Protein AF-P85144-F1 (afdb_monomer_lite)

Radius of gyration: 9.81 Å; chains: 1; bounding box: 24×16×27 Å

pLDDT: mean 71.74, std 8.23, range [49.28, 82.25]

Secondary structure (DSSP, 8-state):
--PBPTTSB----TT---BSSTT---EEEEETTEEEEEE-

Organism: Ctenus ornatus (NCBI:txid406443)

Foldseek 3Di:
DAAAEFQDADPQDQPPNSYPDPNDGFDFDDDPPDTDPTGD

Sequence (40 aa):
GGCINHGQPCDGDKNDCQCCRDNGYCNCDGIFGLKWNCKC

InterPro domains:
  IPR013605 Spider toxin omega agotoxin/Tx1 family [PF08396] (3-40)

Structure (mmCIF, N/CA/C/O backbone):
data_AF-P85144-F1
#
_entry.id   AF-P85144-F1
#
loop_
_atom_site.group_PDB
_atom_site.id
_atom_site.type_symbol
_atom_site.label_atom_id
_atom_site.label_alt_id
_atom_site.label_comp_id
_atom_site.label_asym_id
_atom_site.label_entity_id
_atom_site.label_seq_id
_atom_site.pdbx_PDB_ins_code
_atom_site.Cartn_x
_atom_site.Cartn_y
_atom_site.Cartn_z
_atom_site.occupancy
_atom_site.B_iso_or_equiv
_atom_site.auth_seq_id
_atom_site.auth_comp_id
_atom_site.auth_asym_id
_atom_site.auth_atom_id
_atom_site.pdbx_PDB_model_num
ATOM 1 N N . GLY A 1 1 ? -6.925 -8.465 16.133 1.00 49.28 1 GLY A N 1
ATOM 2 C CA . GLY A 1 1 ? -6.265 -7.753 15.028 1.00 49.28 1 GLY A CA 1
ATOM 3 C C . GLY A 1 1 ? -7.153 -6.596 14.658 1.00 49.28 1 GLY A C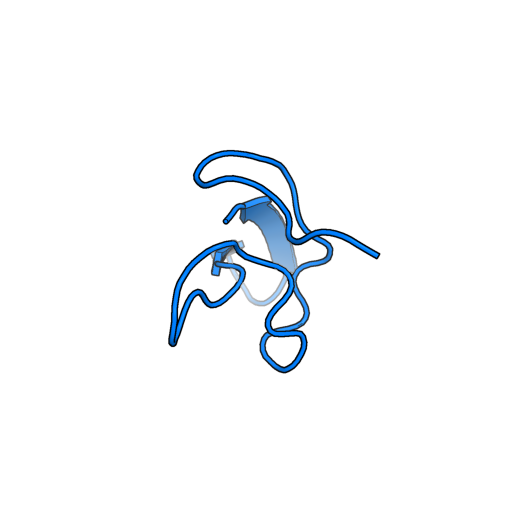 1
ATOM 4 O O . GLY A 1 1 ? -8.323 -6.839 14.402 1.00 49.28 1 GLY A O 1
ATOM 5 N N . GLY A 1 2 ? -6.647 -5.372 14.776 1.00 69.38 2 GLY A N 1
ATOM 6 C CA . GLY A 1 2 ? -7.361 -4.155 14.393 1.00 69.38 2 GLY A CA 1
ATOM 7 C C . GLY A 1 2 ? -6.763 -3.590 13.111 1.00 69.38 2 GLY A C 1
ATOM 8 O O . GLY A 1 2 ? -5.602 -3.853 12.809 1.00 69.38 2 GLY A O 1
ATOM 9 N N . CYS A 1 3 ? -7.569 -2.847 12.369 1.00 78.44 3 CYS A N 1
ATOM 10 C CA . CYS A 1 3 ? -7.155 -2.153 11.162 1.00 78.44 3 CYS A CA 1
ATOM 11 C C . CYS A 1 3 ? -6.258 -0.929 11.483 1.00 78.44 3 CYS A C 1
ATOM 13 O O . CYS A 1 3 ? -6.308 -0.351 12.568 1.00 78.44 3 CYS A O 1
ATOM 15 N N . ILE A 1 4 ? -5.412 -0.551 10.532 1.00 78.56 4 ILE A N 1
ATOM 16 C CA . ILE A 1 4 ? -4.575 0.639 10.452 1.00 78.56 4 ILE A CA 1
ATOM 17 C C . ILE A 1 4 ? -5.465 1.868 10.203 1.00 78.56 4 ILE A C 1
ATOM 19 O O . ILE A 1 4 ? -6.299 1.890 9.299 1.00 78.56 4 ILE A O 1
ATOM 23 N N . ASN A 1 5 ? -5.304 2.920 11.005 1.00 77.88 5 ASN A N 1
ATOM 24 C CA . ASN A 1 5 ? -6.075 4.154 10.835 1.00 77.88 5 ASN A CA 1
ATOM 25 C C . ASN A 1 5 ? -5.668 4.930 9.574 1.00 77.88 5 ASN A C 1
ATOM 27 O O . ASN A 1 5 ? -4.520 4.887 9.144 1.00 77.88 5 ASN A O 1
ATOM 31 N N . HIS A 1 6 ? -6.601 5.713 9.032 1.00 78.56 6 HIS A N 1
ATOM 32 C CA . HIS A 1 6 ? -6.335 6.620 7.913 1.00 78.56 6 HIS A CA 1
ATOM 33 C C . HIS A 1 6 ? -5.149 7.556 8.234 1.00 78.56 6 HIS A C 1
ATOM 35 O O . HIS A 1 6 ? -5.068 8.127 9.3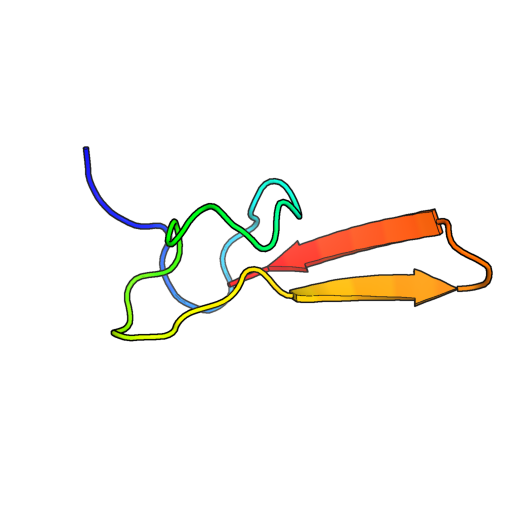24 1.00 78.56 6 HIS A O 1
ATOM 41 N N . GLY A 1 7 ? -4.220 7.710 7.297 1.00 76.88 7 GLY A N 1
ATOM 42 C CA . GLY A 1 7 ? -2.969 8.459 7.423 1.00 76.88 7 GLY A CA 1
ATOM 43 C C . GLY A 1 7 ? -1.808 7.705 8.082 1.00 76.88 7 GLY A C 1
ATOM 44 O O . GLY A 1 7 ? -0.694 8.239 8.110 1.00 76.88 7 GLY A O 1
ATOM 45 N N . GLN A 1 8 ? -2.029 6.505 8.629 1.00 82.25 8 GLN A N 1
ATOM 46 C CA . GLN A 1 8 ? -0.963 5.688 9.211 1.00 82.25 8 GLN A CA 1
ATOM 47 C C . GLN A 1 8 ? -0.246 4.857 8.142 1.00 82.25 8 GLN A C 1
ATOM 49 O O . GLN A 1 8 ? -0.862 4.471 7.145 1.00 82.25 8 GLN A O 1
ATOM 54 N N . PRO A 1 9 ? 1.056 4.583 8.341 1.00 79.56 9 PRO A N 1
ATOM 55 C CA . PRO A 1 9 ? 1.817 3.764 7.417 1.00 79.56 9 PRO A CA 1
ATOM 56 C C . PRO A 1 9 ? 1.241 2.349 7.329 1.00 79.56 9 PRO A C 1
ATOM 58 O O . PRO A 1 9 ?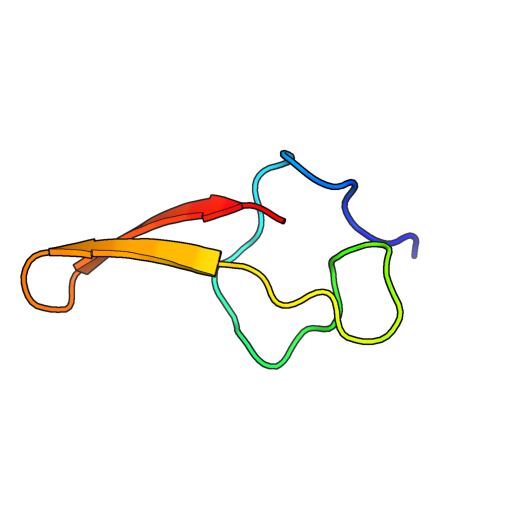 0.864 1.762 8.342 1.00 79.56 9 PRO A O 1
ATOM 61 N N . CYS A 1 10 ? 1.206 1.819 6.113 1.00 80.38 10 CYS A N 1
ATOM 62 C CA . CYS A 1 10 ? 0.796 0.453 5.794 1.00 80.38 10 CYS A CA 1
ATOM 63 C C . CYS A 1 10 ? 1.785 -0.167 4.804 1.00 80.38 10 CYS A C 1
ATOM 65 O O . CYS A 1 10 ? 2.616 0.526 4.216 1.00 80.38 10 CYS A O 1
ATOM 67 N N . ASP A 1 11 ? 1.700 -1.475 4.614 1.00 75.50 11 ASP A N 1
ATOM 68 C CA . ASP A 1 11 ? 2.741 -2.285 3.974 1.00 75.50 11 ASP A CA 1
ATOM 69 C C . ASP A 1 11 ? 2.786 -2.106 2.445 1.00 75.50 11 ASP A C 1
ATOM 71 O O . ASP A 1 11 ? 3.718 -2.546 1.773 1.00 75.50 11 ASP A O 1
ATOM 75 N N . GLY A 1 12 ? 1.777 -1.444 1.878 1.00 67.12 12 GLY A N 1
ATOM 76 C CA . GLY A 1 12 ? 1.644 -1.203 0.443 1.00 67.12 12 GLY A CA 1
ATOM 77 C C . GLY A 1 12 ? 1.004 -2.334 -0.348 1.00 67.12 12 GLY A C 1
ATOM 78 O O . GLY A 1 12 ? 0.950 -2.272 -1.589 1.00 67.12 12 GLY A O 1
ATOM 79 N N . ASP A 1 13 ? 0.519 -3.351 0.359 1.00 67.00 13 ASP A N 1
ATOM 80 C CA . ASP A 1 13 ? -0.179 -4.471 -0.235 1.00 67.00 13 ASP A CA 1
ATOM 81 C C . ASP A 1 13 ? -1.659 -4.127 -0.415 1.00 67.00 13 ASP A C 1
ATOM 83 O O . ASP A 1 13 ? -2.411 -3.931 0.537 1.00 67.00 13 ASP A O 1
ATOM 87 N N . LYS A 1 14 ? -2.075 -3.988 -1.678 1.00 58.19 14 LYS A N 1
ATOM 88 C CA . LYS A 1 14 ? -3.418 -3.503 -2.043 1.00 58.19 14 LYS A CA 1
ATOM 89 C C . LYS A 1 14 ? -4.530 -4.473 -1.640 1.00 58.19 14 LYS A C 1
ATOM 91 O O . LYS A 1 14 ? -5.691 -4.077 -1.624 1.00 58.19 14 LYS A O 1
ATOM 96 N N . ASN A 1 15 ? -4.179 -5.733 -1.387 1.00 58.50 15 ASN A N 1
ATOM 97 C CA . ASN A 1 15 ? -5.133 -6.785 -1.056 1.00 58.50 15 ASN A CA 1
ATOM 98 C C . ASN A 1 15 ? -5.461 -6.847 0.425 1.00 58.50 15 ASN A C 1
ATOM 100 O O . ASN A 1 15 ? -6.483 -7.427 0.791 1.00 58.50 15 ASN A O 1
ATOM 104 N N . ASP A 1 16 ? -4.603 -6.289 1.268 1.00 57.19 16 ASP A N 1
ATOM 105 C CA . ASP A 1 16 ? -4.837 -6.359 2.687 1.00 57.19 16 ASP A CA 1
ATOM 106 C C . ASP A 1 16 ? -5.697 -5.143 3.042 1.00 57.19 16 ASP A C 1
ATOM 108 O O . ASP A 1 16 ? -5.262 -3.993 2.943 1.00 57.19 16 ASP A O 1
ATOM 112 N N . CYS A 1 17 ? -6.968 -5.391 3.380 1.00 59.22 17 CYS A N 1
ATOM 113 C CA . CYS A 1 17 ? -7.904 -4.406 3.940 1.00 59.22 17 CYS A CA 1
ATOM 114 C C . CYS A 1 17 ? -7.445 -3.999 5.348 1.00 59.22 17 CYS A C 1
ATOM 116 O O . CYS A 1 17 ? -8.201 -4.022 6.318 1.00 59.22 17 CYS A O 1
ATOM 118 N N . GLN A 1 18 ? -6.164 -3.669 5.468 1.00 67.75 18 GLN A N 1
ATOM 119 C CA . GLN A 1 18 ? -5.529 -3.246 6.686 1.00 67.75 18 GLN A CA 1
ATOM 120 C C . GLN A 1 18 ? -6.094 -1.909 7.106 1.00 67.75 18 GLN A C 1
ATOM 122 O O . GLN A 1 18 ? -6.164 -1.676 8.294 1.00 67.75 18 GLN A O 1
ATOM 127 N N . CYS A 1 19 ? -6.544 -1.046 6.197 1.00 77.69 19 CYS A N 1
ATOM 128 C CA . CYS A 1 19 ? -7.056 0.266 6.565 1.00 77.69 19 CYS A CA 1
ATOM 129 C C . CYS A 1 19 ? -8.462 0.195 7.177 1.00 77.69 19 CYS A C 1
ATOM 131 O O . CYS A 1 19 ? -9.336 -0.501 6.667 1.00 77.69 19 CYS A O 1
ATOM 133 N N . CYS A 1 20 ? -8.712 0.963 8.242 1.00 75.00 20 CYS A N 1
ATOM 134 C CA . CYS A 1 20 ? -10.012 1.056 8.910 1.00 75.00 20 CYS A CA 1
ATOM 135 C C . CYS A 1 20 ? -11.042 1.806 8.053 1.00 75.00 20 CYS A C 1
ATOM 137 O O . CYS A 1 20 ? -11.392 2.952 8.337 1.00 75.00 20 CYS A O 1
ATOM 139 N N . ARG A 1 21 ? -11.523 1.174 6.982 1.00 68.25 21 ARG A N 1
ATOM 140 C CA . ARG A 1 21 ? -12.708 1.574 6.219 1.00 68.25 21 ARG A CA 1
ATOM 141 C C . ARG A 1 21 ? -13.166 0.391 5.371 1.00 68.25 21 ARG A C 1
ATOM 143 O O . ARG A 1 21 ? -12.322 -0.286 4.791 1.00 68.25 21 ARG A O 1
ATOM 150 N N . ASP A 1 22 ? -14.474 0.180 5.234 1.00 60.41 22 ASP A N 1
ATOM 151 C CA . ASP A 1 22 ? -15.004 -0.641 4.140 1.00 60.41 22 ASP A CA 1
ATOM 152 C C . ASP A 1 22 ? -14.456 -0.059 2.827 1.00 60.41 22 ASP A C 1
ATOM 154 O O . ASP A 1 22 ? -14.769 1.082 2.478 1.00 60.41 22 ASP A O 1
ATOM 158 N N . ASN A 1 23 ? -13.582 -0.810 2.149 1.00 59.38 23 ASN A N 1
ATOM 159 C CA . ASN A 1 23 ? -12.830 -0.401 0.954 1.00 59.38 23 ASN A CA 1
ATOM 160 C C . ASN A 1 23 ? -11.610 0.525 1.182 1.00 59.38 23 ASN A C 1
ATOM 162 O O . ASN A 1 23 ? -11.196 1.238 0.270 1.00 59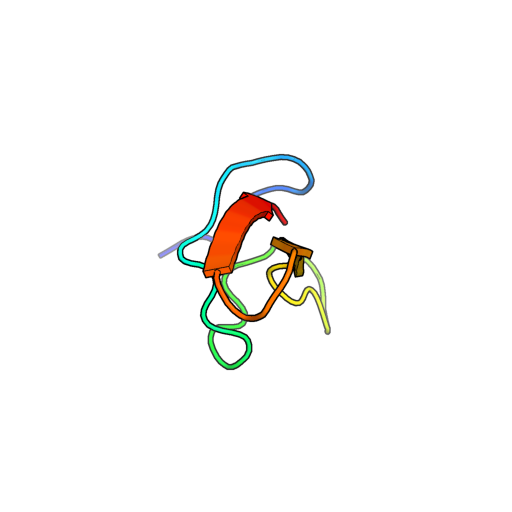.38 23 ASN A O 1
ATOM 166 N N . GLY A 1 24 ? -11.021 0.544 2.380 1.00 59.12 24 GLY A N 1
ATOM 167 C CA . GLY A 1 24 ? -9.759 1.239 2.638 1.00 59.12 24 GLY A CA 1
ATOM 168 C C . GLY A 1 24 ? -8.571 0.482 2.037 1.00 59.12 24 GLY A C 1
ATOM 169 O O . GLY A 1 24 ? -8.104 -0.495 2.614 1.00 59.12 24 GLY A O 1
ATOM 170 N N . TYR A 1 25 ? -8.078 0.931 0.884 1.00 69.62 25 TYR A N 1
ATOM 171 C CA . TYR 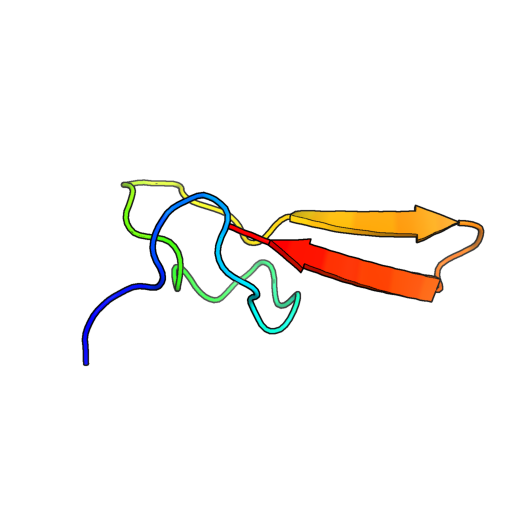A 1 25 ? -6.862 0.402 0.261 1.00 69.62 25 TYR A CA 1
ATOM 172 C C . TYR A 1 25 ? -5.637 1.199 0.707 1.00 69.62 25 TYR A C 1
ATOM 174 O O . TYR A 1 25 ? -5.619 2.427 0.621 1.00 69.62 25 TYR A O 1
ATOM 182 N N . CYS A 1 26 ? -4.593 0.479 1.120 1.00 75.25 26 CYS A N 1
ATOM 183 C CA . CYS A 1 26 ? -3.280 1.054 1.367 1.00 75.25 26 CYS A CA 1
ATOM 184 C C . CYS A 1 26 ? -2.745 1.678 0.071 1.00 75.25 26 CYS A C 1
ATOM 186 O O . CYS A 1 26 ? -2.499 0.980 -0.920 1.00 75.25 26 CYS A O 1
ATOM 188 N N . ASN A 1 27 ? -2.595 3.001 0.061 1.00 77.62 27 ASN A N 1
ATOM 189 C CA . ASN A 1 27 ? -2.140 3.738 -1.104 1.00 77.62 27 ASN A CA 1
ATOM 190 C C . ASN A 1 27 ? -0.677 4.138 -0.923 1.00 77.62 27 ASN A C 1
ATOM 192 O O . ASN A 1 27 ? -0.302 4.770 0.062 1.00 77.62 27 ASN A O 1
ATOM 196 N N . CYS A 1 28 ? 0.156 3.748 -1.880 1.00 79.56 28 CYS A N 1
ATOM 197 C CA . CYS A 1 28 ? 1.570 4.086 -1.891 1.00 79.56 28 CYS A CA 1
ATOM 198 C C . CYS A 1 28 ? 1.846 5.167 -2.904 1.00 79.56 28 CYS A C 1
ATOM 200 O O . CYS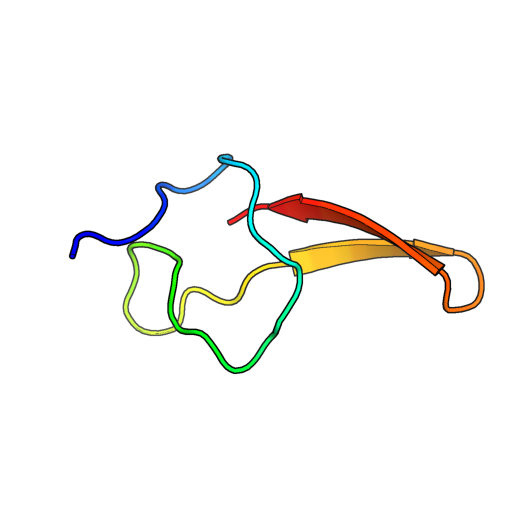 A 1 28 ? 1.457 5.042 -4.067 1.00 79.56 28 CYS A O 1
ATOM 202 N N . ASP A 1 29 ? 2.611 6.159 -2.475 1.00 77.19 29 ASP A N 1
ATOM 203 C CA . ASP A 1 29 ? 3.291 7.038 -3.402 1.00 77.19 29 ASP A CA 1
ATOM 204 C C . ASP A 1 29 ? 4.382 6.261 -4.146 1.00 77.19 29 ASP A C 1
ATOM 206 O O . ASP A 1 29 ? 4.940 5.277 -3.654 1.00 77.19 29 ASP A O 1
ATOM 210 N N . GLY A 1 30 ? 4.679 6.661 -5.374 1.00 74.44 30 GLY A N 1
ATOM 211 C CA . GLY A 1 30 ? 5.699 5.967 -6.141 1.00 74.44 30 GLY A CA 1
ATOM 212 C C . GLY A 1 30 ? 5.967 6.588 -7.494 1.00 74.44 30 GLY A C 1
ATOM 213 O O . GLY A 1 30 ? 5.054 7.000 -8.206 1.00 74.44 30 GLY A O 1
ATOM 214 N N . ILE A 1 31 ? 7.243 6.618 -7.864 1.00 71.56 31 ILE A N 1
ATOM 215 C CA . ILE A 1 31 ? 7.723 7.069 -9.168 1.00 71.56 31 ILE A CA 1
ATOM 216 C C . ILE A 1 31 ? 8.510 5.917 -9.802 1.00 71.56 31 ILE A C 1
ATOM 218 O O . ILE A 1 31 ? 9.320 5.269 -9.144 1.00 71.56 31 ILE A O 1
ATOM 222 N N . PHE A 1 32 ? 8.249 5.642 -11.085 1.00 73.12 32 PHE A N 1
ATOM 223 C CA . PHE A 1 32 ? 8.910 4.580 -11.863 1.00 73.12 32 PHE A CA 1
ATOM 224 C C . PHE A 1 32 ? 8.848 3.168 -11.237 1.00 73.12 32 PHE A C 1
ATOM 226 O O . PHE A 1 32 ? 9.799 2.397 -11.311 1.00 73.12 32 PHE A O 1
ATOM 233 N N . GLY A 1 33 ? 7.715 2.796 -10.635 1.00 70.69 33 GLY A N 1
ATOM 234 C CA . GLY A 1 33 ? 7.488 1.435 -10.123 1.00 70.69 33 GLY A CA 1
ATOM 235 C C . GLY A 1 33 ? 8.072 1.150 -8.735 1.00 70.69 33 GLY A C 1
ATOM 236 O O . GLY A 1 33 ? 7.773 0.102 -8.164 1.00 70.69 33 GLY A O 1
ATOM 237 N N . LEU A 1 34 ? 8.827 2.085 -8.152 1.00 69.81 34 LEU A N 1
ATOM 238 C CA . LEU A 1 34 ? 9.207 2.044 -6.741 1.00 69.81 34 LEU A CA 1
ATOM 239 C C . LEU A 1 34 ? 8.076 2.634 -5.899 1.00 69.81 34 LEU A C 1
ATOM 241 O O . LEU A 1 34 ? 7.675 3.775 -6.117 1.00 69.81 34 LEU A O 1
ATOM 245 N N . LYS A 1 35 ? 7.557 1.844 -4.955 1.00 73.25 35 LYS A N 1
ATOM 246 C CA . LYS A 1 35 ? 6.539 2.269 -3.988 1.00 73.25 35 LYS A CA 1
ATOM 247 C C . LYS A 1 35 ? 7.219 2.715 -2.692 1.00 73.25 35 LYS A C 1
ATOM 249 O O . LYS A 1 35 ? 8.031 1.974 -2.143 1.00 73.25 35 LYS A O 1
ATOM 254 N N . TRP A 1 36 ? 6.866 3.889 -2.190 1.00 75.81 36 TRP A N 1
ATOM 255 C CA . TRP A 1 36 ? 7.308 4.430 -0.907 1.00 75.81 36 TRP A CA 1
ATOM 256 C C . TRP A 1 36 ? 6.200 5.274 -0.270 1.00 75.81 36 TRP A C 1
ATOM 258 O O . TRP A 1 36 ? 5.254 5.689 -0.927 1.00 75.81 36 TRP A O 1
ATOM 268 N N . ASN A 1 37 ? 6.315 5.561 1.028 1.00 78.69 37 ASN A N 1
ATOM 269 C CA . ASN A 1 37 ? 5.342 6.400 1.740 1.00 78.69 37 ASN A CA 1
ATOM 270 C C . ASN A 1 37 ? 3.898 5.852 1.654 1.00 78.69 37 ASN A C 1
ATOM 272 O O . ASN A 1 37 ? 2.946 6.596 1.434 1.00 78.69 37 ASN A O 1
ATOM 276 N N . CYS A 1 38 ? 3.764 4.533 1.797 1.00 80.62 38 CYS A N 1
ATOM 277 C CA . CYS A 1 38 ? 2.492 3.824 1.805 1.00 80.62 38 CYS A CA 1
ATOM 278 C C . CYS A 1 38 ? 1.673 4.178 3.039 1.00 80.62 38 CYS A C 1
ATOM 280 O O . CYS A 1 38 ? 2.171 4.067 4.160 1.00 80.62 38 CYS A O 1
ATOM 282 N N . LYS A 1 39 ? 0.431 4.613 2.826 1.00 81.00 39 LYS A N 1
ATOM 283 C CA . LYS A 1 39 ? -0.486 5.003 3.891 1.00 81.00 39 LYS A CA 1
ATOM 284 C C . LYS A 1 39 ? -1.899 4.519 3.614 1.00 81.00 39 LYS A C 1
ATOM 286 O O . LYS A 1 39 ? -2.349 4.476 2.467 1.00 81.00 39 LYS A O 1
ATOM 291 N N . CYS A 1 40 ? -2.579 4.175 4.696 1.00 79.88 40 CYS A N 1
ATOM 292 C CA . CYS A 1 40 ? -4.023 4.270 4.742 1.00 79.88 40 CYS A CA 1
ATOM 293 C C . CYS A 1 40 ? -4.428 5.755 4.718 1.00 79.88 40 CYS A C 1
ATOM 295 O O . CYS A 1 40 ? -5.632 6.024 4.639 1.00 79.88 40 CYS A O 1
#